Protein AF-A0A966PVB6-F1 (afdb_monomer)

Foldseek 3Di:
DVVVVVVVVVVVVVVVVVVVVLPQPAAEAADLVVVLVCLVPDPDPDNASRYFYDHPRCVVCVVVVQKDFCDVVSPDDPPGKMFGADPRRGTHDIDDRD

Solvent-accessible surface area (backbone atoms only — not comparable to full-atom values): 5470 Å² total; per-residue (Å²): 137,62,68,66,58,54,51,52,55,53,48,53,60,46,50,51,52,49,50,58,66,6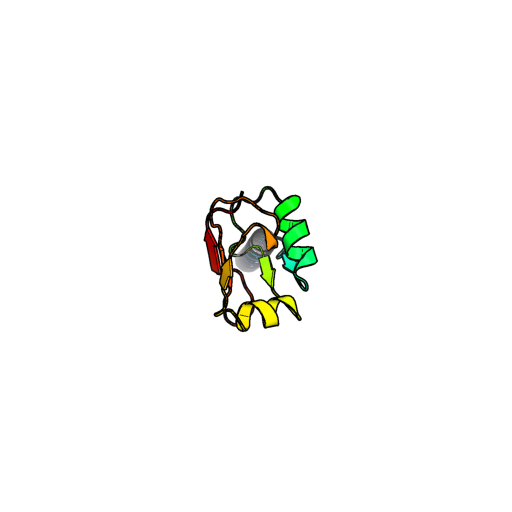5,55,55,79,64,43,75,31,47,39,67,67,52,50,38,52,44,55,74,72,47,85,54,81,63,49,52,84,34,33,31,37,33,67,66,31,32,53,57,29,52,77,46,80,30,40,44,73,34,33,75,94,54,72,44,63,93,76,70,15,35,40,30,39,47,99,85,21,40,28,72,44,68,41,78,58,102

Mean predicted aligned error: 10.37 Å

Radius of gyration: 18.44 Å; Cα contacts (8 Å, |Δi|>4): 131; chains: 1; bounding box: 44×54×26 Å

Structure (mmCIF, N/CA/C/O backbone):
data_AF-A0A966PVB6-F1
#
_entry.id   AF-A0A966PVB6-F1
#
loop_
_atom_site.group_PDB
_atom_site.id
_atom_site.type_symbol
_atom_site.label_atom_id
_atom_site.label_alt_id
_atom_site.label_comp_id
_atom_site.label_asym_id
_atom_site.label_entity_id
_atom_site.label_seq_id
_atom_site.pdbx_PDB_ins_code
_atom_site.Cartn_x
_atom_site.Cartn_y
_atom_site.Cartn_z
_atom_site.occupancy
_atom_site.B_iso_or_equiv
_atom_site.auth_seq_id
_atom_site.auth_comp_id
_atom_site.auth_asym_id
_atom_site.auth_atom_id
_atom_site.pdbx_PDB_model_num
ATOM 1 N N . MET A 1 1 ? 30.515 -38.883 3.498 1.00 60.22 1 MET A N 1
ATOM 2 C CA . MET A 1 1 ? 29.454 -38.230 4.306 1.00 60.22 1 MET A CA 1
ATOM 3 C C . MET A 1 1 ? 29.521 -36.691 4.272 1.00 60.22 1 MET A C 1
ATOM 5 O O . MET A 1 1 ? 28.907 -36.061 5.118 1.00 60.22 1 MET A O 1
ATOM 9 N N . ALA A 1 2 ? 30.203 -36.062 3.300 1.00 59.00 2 ALA A N 1
ATOM 10 C CA . ALA A 1 2 ? 30.282 -34.594 3.191 1.00 59.00 2 ALA A CA 1
ATOM 11 C C . ALA A 1 2 ? 29.290 -33.994 2.167 1.00 59.00 2 ALA A C 1
ATOM 13 O O . ALA A 1 2 ? 28.887 -32.843 2.308 1.00 59.00 2 ALA A O 1
ATOM 14 N N . ASP A 1 3 ? 28.843 -34.779 1.179 1.00 64.56 3 ASP A N 1
ATOM 15 C CA . ASP A 1 3 ? 28.061 -34.259 0.046 1.00 64.56 3 ASP A CA 1
ATOM 16 C C . ASP A 1 3 ? 26.666 -33.760 0.435 1.00 64.56 3 ASP A C 1
ATOM 18 O O . ASP A 1 3 ? 26.236 -32.703 -0.019 1.00 64.56 3 ASP A O 1
ATOM 22 N N . ILE A 1 4 ? 25.975 -34.464 1.338 1.00 73.56 4 ILE A N 1
ATOM 23 C CA . ILE A 1 4 ? 24.620 -34.080 1.767 1.00 73.56 4 ILE A CA 1
ATOM 24 C C . ILE A 1 4 ? 24.651 -32.770 2.567 1.00 73.56 4 ILE A C 1
ATOM 26 O O . ILE A 1 4 ? 23.810 -31.900 2.355 1.00 73.56 4 ILE A O 1
ATOM 30 N N . TYR A 1 5 ? 25.657 -32.582 3.428 1.00 76.06 5 TYR A N 1
ATOM 31 C CA . TYR A 1 5 ? 25.790 -31.367 4.235 1.00 76.06 5 TYR A CA 1
ATOM 32 C C . TYR A 1 5 ? 26.027 -30.120 3.367 1.00 76.06 5 TYR A C 1
ATOM 34 O O . TYR A 1 5 ? 25.389 -29.084 3.571 1.00 76.06 5 TYR A O 1
ATOM 42 N N . CYS A 1 6 ? 26.882 -30.229 2.345 1.00 72.44 6 CYS A N 1
ATOM 43 C CA . CYS A 1 6 ? 27.109 -29.149 1.383 1.00 72.44 6 CYS A CA 1
ATOM 44 C C . CYS A 1 6 ? 25.847 -28.811 0.573 1.00 72.44 6 CYS A C 1
ATOM 46 O O . CYS A 1 6 ? 25.573 -27.632 0.342 1.00 72.44 6 CYS A O 1
ATOM 48 N N . ILE A 1 7 ? 25.056 -29.816 0.177 1.00 79.00 7 ILE A N 1
ATOM 49 C CA . ILE A 1 7 ? 23.790 -29.609 -0.544 1.00 79.00 7 ILE A CA 1
ATOM 50 C C . ILE A 1 7 ? 22.774 -28.876 0.342 1.00 79.00 7 ILE A C 1
ATOM 52 O O . ILE A 1 7 ? 22.174 -27.901 -0.109 1.00 79.00 7 ILE A O 1
ATOM 56 N N . MET A 1 8 ? 22.633 -29.277 1.609 1.00 76.19 8 MET A N 1
ATOM 57 C CA . MET A 1 8 ? 21.722 -28.626 2.560 1.00 76.19 8 MET A CA 1
ATOM 58 C C . MET A 1 8 ? 22.088 -27.152 2.782 1.00 76.19 8 MET A C 1
ATOM 60 O O . MET A 1 8 ? 21.227 -26.279 2.680 1.00 76.19 8 MET A O 1
ATOM 64 N N . LYS A 1 9 ? 23.377 -26.845 2.983 1.00 78.94 9 LYS A N 1
ATOM 65 C CA . LYS A 1 9 ? 23.846 -25.457 3.146 1.00 78.94 9 LYS A CA 1
ATOM 66 C C . LYS A 1 9 ? 23.691 -24.617 1.877 1.00 78.94 9 LYS A C 1
ATOM 68 O O . LYS A 1 9 ? 23.427 -23.418 1.955 1.00 78.94 9 LYS A O 1
ATOM 73 N N . ALA A 1 10 ? 23.824 -25.225 0.700 1.00 77.44 10 ALA A N 1
ATOM 74 C CA . ALA A 1 10 ? 23.584 -24.540 -0.566 1.00 77.44 10 ALA A CA 1
ATOM 75 C C . ALA A 1 10 ? 22.096 -24.226 -0.796 1.00 77.44 10 ALA A C 1
ATOM 77 O O . ALA A 1 10 ? 21.795 -23.206 -1.417 1.00 77.44 10 ALA A O 1
ATOM 78 N N . GLN A 1 11 ? 21.178 -25.067 -0.305 1.00 73.31 11 GLN A N 1
ATOM 79 C CA . GLN A 1 11 ? 19.738 -24.800 -0.358 1.00 73.31 11 GLN A CA 1
ATOM 80 C C . GLN A 1 11 ? 19.328 -23.684 0.604 1.00 73.31 11 GLN A C 1
ATOM 82 O O . GLN A 1 11 ? 18.683 -22.738 0.164 1.00 73.31 11 GLN A O 1
ATOM 87 N N . GLU A 1 12 ? 19.799 -23.717 1.851 1.00 74.62 12 GLU A N 1
ATOM 88 C CA . GLU A 1 12 ? 19.556 -22.662 2.849 1.00 74.62 12 GLU A CA 1
ATOM 89 C C . GLU A 1 12 ? 20.004 -21.283 2.323 1.00 74.62 12 GLU A C 1
ATOM 91 O O . GLU A 1 12 ? 19.226 -20.334 2.290 1.00 74.62 12 GLU A O 1
ATOM 96 N N . LYS A 1 13 ? 21.206 -21.203 1.735 1.00 72.81 13 LYS A N 1
ATOM 97 C CA . LYS A 1 13 ? 21.752 -19.965 1.145 1.00 72.81 13 LYS A CA 1
ATOM 98 C C . LYS A 1 13 ? 21.069 -19.529 -0.162 1.00 72.81 13 LYS A C 1
ATOM 100 O O . LYS A 1 13 ? 21.308 -18.424 -0.659 1.00 72.81 13 LYS A O 1
ATOM 105 N N . ARG A 1 14 ? 20.299 -20.415 -0.802 1.00 70.12 14 ARG A N 1
ATOM 106 C CA . ARG A 1 14 ? 19.453 -20.084 -1.963 1.00 70.12 14 ARG A CA 1
ATOM 107 C C . ARG A 1 14 ? 18.089 -19.589 -1.507 1.00 70.12 14 ARG A C 1
ATOM 109 O O . ARG A 1 14 ? 17.584 -18.659 -2.124 1.00 70.12 14 ARG A O 1
ATOM 116 N N . GLU A 1 15 ? 17.531 -20.159 -0.444 1.00 67.25 15 GLU A N 1
ATOM 117 C CA . GLU A 1 15 ? 16.311 -19.648 0.179 1.00 67.25 15 GLU A CA 1
ATOM 118 C C . GLU A 1 15 ? 16.531 -18.288 0.835 1.00 67.25 15 GLU A C 1
ATOM 120 O O . GLU A 1 15 ? 15.718 -17.403 0.606 1.00 67.25 15 GLU A O 1
ATOM 125 N N . GLU A 1 16 ? 17.646 -18.063 1.539 1.00 66.31 16 GLU A N 1
ATOM 126 C CA . GLU A 1 16 ? 18.015 -16.730 2.048 1.00 66.31 16 GLU A CA 1
ATOM 127 C C . GLU A 1 16 ? 18.094 -15.710 0.918 1.00 66.31 16 GLU A C 1
ATOM 129 O O . GLU A 1 16 ? 17.443 -14.679 0.983 1.00 66.31 16 GLU A O 1
ATOM 134 N N . ARG A 1 17 ? 18.792 -16.029 -0.180 1.00 62.91 17 ARG A N 1
ATOM 135 C CA . ARG A 1 17 ? 18.867 -15.130 -1.342 1.00 62.91 17 ARG A CA 1
ATOM 136 C C . ARG A 1 17 ? 17.521 -14.915 -2.030 1.00 62.91 17 ARG A C 1
ATOM 138 O O . ARG A 1 17 ? 17.309 -13.873 -2.641 1.00 62.91 17 ARG A O 1
ATOM 145 N N . LYS A 1 18 ? 16.617 -15.895 -1.967 1.00 63.16 18 LYS A N 1
ATOM 146 C CA . LYS A 1 18 ? 15.254 -15.765 -2.490 1.00 63.16 18 LYS A CA 1
ATOM 147 C C . LYS A 1 18 ? 14.406 -14.869 -1.582 1.00 63.16 18 LYS A C 1
ATOM 149 O O . LYS A 1 18 ? 13.728 -13.994 -2.102 1.00 63.16 18 LYS A O 1
ATOM 154 N N . ARG A 1 19 ? 14.544 -15.005 -0.258 1.00 58.59 19 ARG A N 1
ATOM 155 C CA . ARG A 1 19 ? 13.921 -14.130 0.749 1.00 58.59 19 ARG A CA 1
ATOM 156 C C . ARG A 1 19 ? 14.480 -12.706 0.709 1.00 58.59 19 ARG A C 1
ATOM 158 O O . ARG A 1 19 ? 13.705 -11.768 0.787 1.00 58.59 19 ARG A O 1
ATOM 165 N N . GLU A 1 20 ? 15.783 -12.522 0.497 1.00 58.44 20 GLU A N 1
ATOM 166 C CA . GLU A 1 20 ? 16.399 -11.201 0.282 1.00 58.44 20 GLU A CA 1
ATOM 167 C C . GLU A 1 20 ? 15.893 -10.535 -1.003 1.00 58.44 20 GLU A C 1
ATOM 169 O O . GLU A 1 20 ? 15.721 -9.323 -1.044 1.00 58.44 20 GLU A O 1
ATOM 174 N N . ARG A 1 21 ? 15.617 -11.319 -2.053 1.00 53.88 21 ARG A N 1
ATOM 175 C CA . ARG A 1 21 ? 15.056 -10.810 -3.313 1.00 53.88 21 ARG A CA 1
ATOM 176 C C . ARG A 1 21 ? 13.547 -10.536 -3.232 1.00 53.88 21 ARG A C 1
ATOM 178 O O . ARG A 1 21 ? 13.042 -9.744 -4.025 1.00 53.88 21 ARG A O 1
ATOM 185 N N . GLU A 1 22 ? 12.842 -11.192 -2.310 1.00 55.09 22 GLU A N 1
ATOM 186 C CA . GLU A 1 22 ? 11.414 -10.986 -2.020 1.00 55.09 22 GLU A CA 1
ATOM 187 C C . GLU A 1 22 ? 11.162 -9.920 -0.941 1.00 55.09 22 GLU A C 1
ATOM 189 O O . GLU A 1 22 ? 10.087 -9.327 -0.941 1.00 55.09 22 GLU A O 1
ATOM 194 N N . MET A 1 23 ? 12.158 -9.565 -0.118 1.00 49.72 23 MET A N 1
ATOM 195 C CA . MET A 1 23 ? 12.190 -8.300 0.629 1.00 49.72 23 MET A CA 1
ATOM 196 C C . MET A 1 23 ? 12.446 -7.133 -0.333 1.00 49.72 23 MET A C 1
ATOM 198 O O . MET A 1 23 ? 13.450 -6.426 -0.256 1.00 49.72 23 MET A O 1
ATOM 202 N N . ARG A 1 24 ? 11.513 -6.898 -1.259 1.00 56.97 24 ARG A N 1
ATOM 203 C CA . ARG A 1 24 ? 11.325 -5.536 -1.759 1.00 56.97 24 ARG A CA 1
ATOM 204 C C . ARG A 1 24 ? 11.068 -4.684 -0.522 1.00 56.97 24 ARG A C 1
ATOM 206 O O . ARG A 1 24 ? 10.256 -5.084 0.308 1.00 56.97 24 ARG A O 1
ATOM 213 N N . ASN A 1 25 ? 11.808 -3.587 -0.364 1.00 63.91 25 ASN A N 1
ATOM 214 C CA . ASN A 1 25 ? 11.614 -2.654 0.742 1.00 63.91 25 ASN A CA 1
ATOM 215 C C . ASN A 1 25 ? 10.132 -2.296 0.813 1.00 63.91 25 ASN A C 1
ATOM 217 O O . ASN A 1 25 ? 9.634 -1.559 -0.032 1.00 63.91 25 ASN A O 1
ATOM 221 N N . MET A 1 26 ? 9.439 -2.876 1.786 1.00 74.56 26 MET A N 1
ATOM 222 C CA . MET A 1 26 ? 8.040 -2.599 2.017 1.00 74.56 26 MET A CA 1
ATOM 223 C C . MET A 1 26 ? 7.963 -1.206 2.623 1.00 74.56 26 MET A C 1
ATOM 225 O O . MET A 1 26 ? 8.490 -0.958 3.708 1.00 74.56 26 MET A O 1
ATOM 229 N N . ILE A 1 27 ? 7.371 -0.286 1.876 1.00 84.88 27 ILE A N 1
ATOM 230 C CA . ILE A 1 27 ? 7.245 1.110 2.258 1.00 84.88 27 ILE A CA 1
ATOM 231 C C . ILE A 1 27 ? 6.053 1.202 3.201 1.00 84.88 27 ILE A C 1
ATOM 233 O O . ILE A 1 27 ? 4.919 0.951 2.803 1.00 84.88 27 ILE A O 1
ATOM 237 N N . VAL A 1 28 ? 6.315 1.516 4.466 1.00 87.44 28 VAL A N 1
ATOM 238 C CA . VAL A 1 28 ? 5.263 1.697 5.467 1.00 87.44 28 VAL A CA 1
ATOM 239 C C . VAL A 1 28 ? 4.948 3.180 5.579 1.00 87.44 28 VAL A C 1
ATOM 241 O O . VAL A 1 28 ? 5.842 3.972 5.866 1.00 87.44 28 VAL A O 1
ATOM 244 N N . LEU A 1 29 ? 3.686 3.534 5.362 1.00 89.12 29 LEU A N 1
ATOM 245 C CA . LEU A 1 29 ? 3.182 4.901 5.419 1.00 89.12 29 LEU A CA 1
ATOM 246 C C . LEU A 1 29 ? 2.321 5.076 6.666 1.00 89.12 29 LEU A C 1
ATOM 248 O O . LEU A 1 29 ? 1.357 4.342 6.867 1.00 89.12 29 LEU A O 1
ATOM 252 N N . ASN A 1 30 ? 2.657 6.053 7.498 1.00 88.19 30 ASN A N 1
AT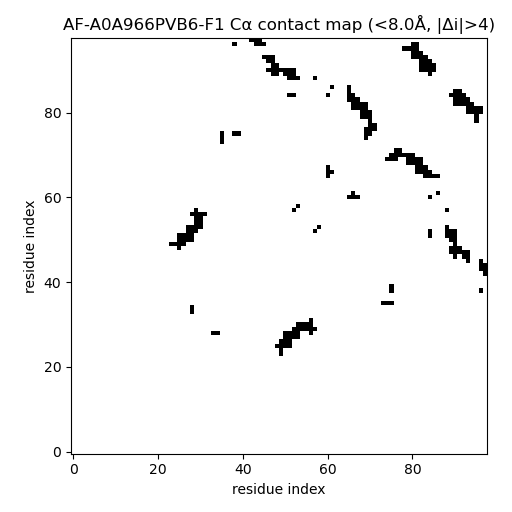OM 253 C CA . ASN A 1 30 ? 1.964 6.343 8.753 1.00 88.19 30 ASN A CA 1
ATOM 254 C C . ASN A 1 30 ? 0.935 7.463 8.609 1.00 88.19 30 ASN A C 1
ATOM 256 O O . ASN A 1 30 ? -0.007 7.537 9.394 1.00 88.19 30 ASN A O 1
ATOM 260 N N . THR A 1 31 ? 1.124 8.357 7.633 1.00 88.12 31 THR A N 1
ATOM 261 C CA . THR A 1 31 ? 0.286 9.550 7.463 1.00 88.12 31 THR A CA 1
ATOM 262 C C . THR A 1 31 ? -0.121 9.762 6.010 1.00 88.12 31 THR A C 1
ATOM 264 O O . THR A 1 31 ? 0.565 9.332 5.081 1.00 88.12 31 THR A O 1
ATOM 267 N N . LYS A 1 32 ? -1.216 10.507 5.802 1.00 85.81 32 LYS A N 1
ATOM 268 C CA . LYS A 1 32 ? -1.658 10.938 4.465 1.00 85.81 32 LYS A CA 1
ATOM 269 C C . LYS A 1 32 ? -0.561 11.711 3.721 1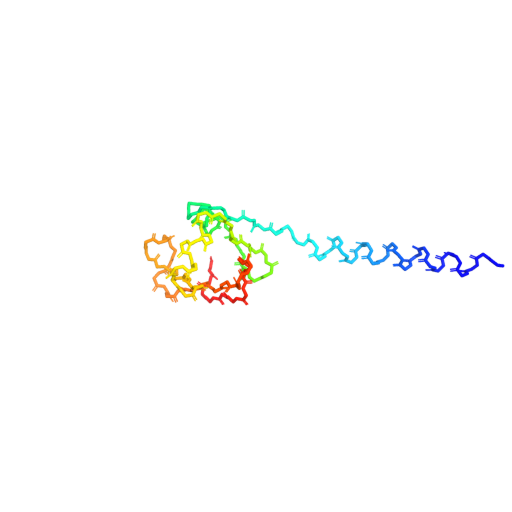.00 85.81 32 LYS A C 1
ATOM 271 O O . LYS A 1 32 ? -0.425 11.555 2.516 1.00 85.81 32 LYS A O 1
ATOM 276 N N . ALA A 1 33 ? 0.241 12.509 4.427 1.00 85.19 33 ALA A N 1
ATOM 277 C CA . ALA A 1 33 ? 1.320 13.281 3.814 1.00 85.19 33 ALA A CA 1
ATOM 278 C C . ALA A 1 33 ? 2.403 12.380 3.198 1.00 85.19 33 ALA A C 1
ATOM 280 O O . ALA A 1 33 ? 2.862 12.662 2.097 1.00 85.19 33 ALA A O 1
ATOM 281 N N . GLU A 1 34 ? 2.763 11.279 3.866 1.00 85.94 34 GLU A N 1
ATOM 282 C CA . GLU A 1 34 ? 3.725 10.306 3.330 1.00 85.94 34 GLU A CA 1
ATOM 283 C C . GLU A 1 34 ? 3.166 9.570 2.106 1.00 85.94 34 GLU A C 1
ATOM 285 O O . GLU A 1 34 ? 3.912 9.298 1.172 1.00 85.94 34 GLU A O 1
ATOM 290 N N . LEU A 1 35 ? 1.858 9.282 2.075 1.00 84.50 35 LEU A N 1
ATOM 291 C CA . LEU A 1 35 ? 1.206 8.719 0.888 1.00 84.50 35 LEU A CA 1
ATOM 292 C C . LEU A 1 35 ? 1.277 9.681 -0.300 1.00 84.50 35 LEU A C 1
ATOM 294 O O . LEU A 1 35 ? 1.640 9.263 -1.394 1.00 84.50 35 LEU A O 1
ATOM 298 N N . ILE A 1 36 ? 0.978 10.961 -0.079 1.00 84.12 36 ILE A N 1
ATOM 299 C CA . ILE A 1 36 ? 1.064 11.994 -1.119 1.00 84.12 36 ILE A CA 1
ATOM 300 C C . ILE A 1 36 ? 2.509 12.139 -1.611 1.00 84.12 36 ILE A C 1
ATOM 302 O O . ILE A 1 36 ? 2.748 12.193 -2.813 1.00 84.12 36 ILE A O 1
ATOM 306 N N . ASP A 1 37 ? 3.481 12.184 -0.700 1.00 85.88 37 ASP A N 1
ATOM 307 C CA . ASP A 1 37 ? 4.897 12.302 -1.054 1.00 85.88 37 ASP A CA 1
ATOM 308 C C . ASP A 1 37 ? 5.401 11.067 -1.812 1.00 85.88 37 ASP A C 1
ATOM 310 O O . ASP A 1 37 ? 6.141 11.200 -2.788 1.00 85.88 37 ASP A O 1
ATOM 314 N N . LEU A 1 38 ? 4.947 9.868 -1.425 1.00 84.25 38 LEU A N 1
ATOM 315 C CA . LEU A 1 38 ? 5.244 8.640 -2.151 1.00 84.25 38 LEU A CA 1
ATOM 316 C C . LEU A 1 38 ? 4.655 8.691 -3.558 1.00 84.25 38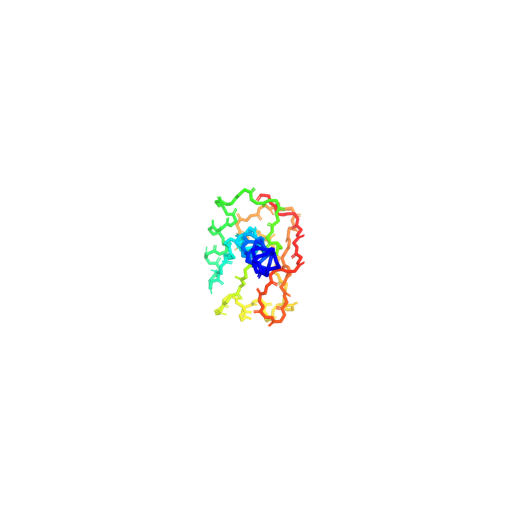 LEU A C 1
ATOM 318 O O . LEU A 1 38 ? 5.391 8.452 -4.504 1.00 84.25 38 LEU A O 1
ATOM 322 N N . LEU A 1 39 ? 3.372 9.018 -3.709 1.00 79.75 39 LEU A N 1
ATOM 323 C CA . LEU A 1 39 ? 2.727 9.107 -5.022 1.00 79.75 39 LEU A CA 1
ATOM 324 C C . LEU A 1 39 ? 3.415 10.154 -5.914 1.00 79.75 39 LEU A C 1
ATOM 326 O O . LEU A 1 39 ? 3.694 9.878 -7.072 1.00 79.75 39 LEU A O 1
ATOM 330 N N . ASN A 1 40 ? 3.801 11.307 -5.364 1.00 78.00 40 ASN A N 1
ATOM 331 C CA . ASN A 1 40 ? 4.462 12.374 -6.123 1.00 78.00 40 ASN A CA 1
ATOM 332 C C . ASN A 1 40 ? 5.904 12.066 -6.550 1.00 78.00 40 ASN A C 1
ATOM 334 O O . ASN A 1 40 ? 6.388 12.655 -7.517 1.00 78.00 40 ASN A O 1
ATOM 338 N N . ASN A 1 41 ? 6.616 11.204 -5.821 1.00 78.81 41 ASN A N 1
ATOM 339 C CA . ASN A 1 41 ? 8.030 10.912 -6.084 1.00 78.81 41 ASN A CA 1
ATOM 340 C C . ASN A 1 41 ? 8.284 9.477 -6.557 1.00 78.81 41 ASN A C 1
ATOM 342 O O . ASN A 1 41 ? 9.425 9.125 -6.877 1.00 78.81 41 ASN A O 1
ATOM 346 N N . THR A 1 42 ? 7.258 8.631 -6.577 1.00 75.38 42 THR A N 1
ATOM 347 C CA . THR A 1 42 ? 7.378 7.261 -7.057 1.00 75.38 42 THR A CA 1
ATOM 348 C C . THR A 1 42 ? 7.209 7.202 -8.570 1.00 75.38 42 THR A C 1
ATOM 350 O O . THR A 1 42 ? 6.611 8.059 -9.201 1.00 75.38 42 THR A O 1
ATOM 353 N N . SER A 1 43 ? 7.790 6.166 -9.159 1.00 72.19 43 SER A N 1
ATOM 354 C CA . SER A 1 43 ? 7.572 5.764 -10.557 1.00 72.19 43 SER A CA 1
ATOM 355 C C . SER A 1 43 ? 7.116 4.305 -10.603 1.00 72.19 43 SER A C 1
ATOM 357 O O . SER A 1 43 ? 7.434 3.555 -11.524 1.00 72.19 43 SER A O 1
ATOM 359 N N . MET A 1 44 ? 6.465 3.861 -9.524 1.00 72.56 44 MET A N 1
ATOM 360 C CA . MET A 1 44 ? 5.987 2.496 -9.371 1.00 72.56 44 MET A CA 1
ATOM 361 C C . MET A 1 44 ? 4.678 2.315 -10.128 1.00 72.56 44 MET A C 1
ATOM 363 O O . MET A 1 44 ? 3.690 2.958 -9.804 1.00 72.56 44 MET A O 1
ATOM 367 N N . ASP A 1 45 ? 4.656 1.346 -11.042 1.00 75.81 45 ASP A N 1
ATOM 368 C CA . ASP A 1 45 ? 3.439 0.954 -11.765 1.00 75.81 45 ASP A CA 1
ATOM 369 C C . ASP A 1 45 ? 2.370 0.310 -10.853 1.00 75.81 45 ASP A C 1
ATOM 371 O O . ASP A 1 45 ? 1.234 0.111 -11.271 1.00 75.81 45 ASP A O 1
ATOM 375 N N . THR A 1 46 ? 2.744 -0.113 -9.638 1.00 81.50 46 THR A N 1
ATOM 376 C CA . THR A 1 46 ? 1.844 -0.738 -8.658 1.00 81.50 46 THR A CA 1
ATOM 377 C C . THR A 1 46 ? 2.394 -0.601 -7.241 1.00 81.50 46 THR A C 1
ATOM 379 O O . THR A 1 46 ? 3.607 -0.693 -7.013 1.00 81.50 46 THR A O 1
ATOM 382 N N . LEU A 1 47 ? 1.495 -0.427 -6.274 1.00 84.00 47 LEU A N 1
ATOM 383 C CA . LEU A 1 47 ? 1.815 -0.394 -4.845 1.00 84.00 47 LEU A CA 1
ATOM 384 C C . LEU A 1 47 ? 1.535 -1.741 -4.159 1.00 84.00 47 LEU A C 1
ATOM 386 O O . LEU A 1 47 ? 1.982 -1.957 -3.026 1.00 84.00 47 LEU A O 1
ATOM 390 N N . VAL A 1 48 ? 0.864 -2.677 -4.846 1.00 85.62 48 VAL A N 1
ATOM 391 C CA . VAL A 1 48 ? 0.598 -4.034 -4.346 1.00 85.62 48 VAL A CA 1
ATOM 392 C C . VAL A 1 48 ? 1.895 -4.727 -3.912 1.00 85.62 48 VAL A C 1
ATOM 394 O O . VAL A 1 48 ? 2.902 -4.741 -4.628 1.00 85.62 48 VAL A O 1
ATOM 397 N N . ASN A 1 49 ? 1.870 -5.333 -2.718 1.00 81.44 49 ASN A N 1
ATOM 398 C CA . ASN A 1 49 ? 3.016 -5.998 -2.070 1.00 81.44 49 ASN A CA 1
ATOM 399 C C . ASN A 1 49 ? 4.263 -5.112 -1.871 1.00 81.44 49 ASN A C 1
ATOM 401 O O . ASN A 1 49 ? 5.337 -5.630 -1.560 1.00 81.44 49 ASN A O 1
ATOM 405 N N . SER A 1 50 ? 4.141 -3.800 -2.072 1.00 83.31 50 SER A N 1
ATOM 406 C CA . SER A 1 50 ? 5.256 -2.851 -1.984 1.00 83.31 50 SER A CA 1
ATOM 407 C C . SER A 1 50 ? 5.000 -1.772 -0.938 1.00 83.31 50 SER A C 1
ATOM 409 O O . SER A 1 50 ? 5.955 -1.266 -0.356 1.00 83.31 50 SER A O 1
ATOM 411 N N . VAL A 1 51 ? 3.731 -1.462 -0.659 1.00 87.12 51 VAL A N 1
ATOM 412 C CA . VAL A 1 51 ? 3.318 -0.450 0.317 1.00 87.12 51 VAL A CA 1
ATOM 413 C C . VAL A 1 51 ? 2.382 -1.045 1.368 1.00 87.12 51 VAL A C 1
ATOM 415 O O . VAL A 1 51 ? 1.541 -1.896 1.068 1.00 87.12 51 VAL A O 1
ATOM 418 N N . ALA A 1 52 ? 2.524 -0.580 2.605 1.00 89.69 52 ALA A N 1
ATOM 419 C CA . ALA A 1 52 ? 1.622 -0.864 3.712 1.00 89.69 52 ALA A CA 1
ATOM 420 C C . ALA A 1 52 ? 1.248 0.436 4.430 1.00 89.69 52 ALA A C 1
ATOM 422 O O . ALA A 1 52 ? 2.084 1.322 4.602 1.00 89.69 52 ALA A O 1
ATOM 423 N N . PHE A 1 53 ? 0.002 0.553 4.862 1.00 90.25 53 PHE A N 1
ATOM 424 C CA . PHE A 1 53 ? -0.491 1.669 5.656 1.00 90.25 53 PHE A CA 1
ATOM 425 C C . PHE A 1 53 ? -0.482 1.284 7.134 1.00 90.25 53 PHE A C 1
ATOM 427 O O . PHE A 1 53 ? -0.836 0.166 7.508 1.00 90.25 53 PHE A O 1
ATOM 434 N N . ALA A 1 54 ? -0.075 2.220 7.979 1.00 88.81 54 ALA A N 1
ATOM 435 C CA . ALA A 1 54 ? 0.031 2.059 9.419 1.00 88.81 54 ALA A CA 1
ATOM 436 C C . ALA A 1 54 ? -0.523 3.294 10.142 1.00 88.81 54 ALA A C 1
ATOM 438 O O . ALA A 1 54 ? -0.753 4.336 9.529 1.00 88.81 54 ALA A O 1
ATOM 439 N N . SER A 1 55 ? -0.699 3.170 11.460 1.00 89.38 55 SER A N 1
ATOM 440 C CA . SER A 1 55 ? -1.046 4.280 12.359 1.00 89.38 55 SER A CA 1
ATOM 441 C C . SER A 1 55 ? -2.294 5.054 11.890 1.00 89.38 55 SER A C 1
ATOM 443 O O . SER A 1 55 ? -3.277 4.439 11.476 1.00 89.38 55 SER A O 1
ATOM 445 N N . ASP A 1 56 ? -2.250 6.385 11.935 1.00 87.12 56 ASP A N 1
ATOM 446 C CA . ASP A 1 56 ? -3.359 7.280 11.595 1.00 87.12 56 ASP A CA 1
ATOM 447 C C . ASP A 1 56 ? -3.864 7.085 10.158 1.00 87.12 56 ASP A C 1
ATOM 449 O O . ASP A 1 56 ? -5.064 7.175 9.896 1.00 87.12 56 ASP A O 1
ATOM 453 N N . LEU A 1 57 ? -2.964 6.785 9.212 1.00 86.56 57 LEU A N 1
ATOM 454 C CA . LEU A 1 57 ? -3.361 6.495 7.836 1.00 86.56 57 LEU A CA 1
ATOM 455 C C . LEU A 1 57 ? -4.222 5.232 7.783 1.00 86.56 57 LEU A C 1
ATOM 457 O O . LEU A 1 57 ? -5.284 5.244 7.172 1.00 86.56 57 LEU A O 1
ATOM 461 N N . LEU A 1 58 ? -3.798 4.158 8.449 1.00 88.88 58 LEU A N 1
ATOM 462 C CA . LEU A 1 58 ? -4.552 2.907 8.481 1.00 88.88 58 LEU A CA 1
ATOM 463 C C . LEU A 1 58 ? -5.941 3.089 9.102 1.00 88.88 58 LEU A C 1
ATOM 465 O O . LEU A 1 58 ? -6.910 2.536 8.585 1.00 88.88 58 LEU A O 1
ATOM 469 N N . GLU A 1 59 ? -6.048 3.858 10.186 1.00 88.38 59 GLU A N 1
ATOM 470 C CA . GLU A 1 59 ? -7.339 4.171 10.809 1.00 88.38 59 GLU A CA 1
ATOM 471 C C . GLU A 1 59 ? -8.260 4.916 9.835 1.00 88.38 59 GLU A C 1
ATOM 473 O O . GLU A 1 59 ? -9.383 4.473 9.604 1.00 88.38 59 GLU A O 1
ATOM 478 N N . MET A 1 60 ? -7.754 5.952 9.161 1.00 86.94 60 MET A N 1
ATOM 479 C CA . MET A 1 60 ? -8.513 6.718 8.167 1.00 86.94 60 MET A CA 1
ATOM 480 C C . MET A 1 60 ? -9.002 5.849 6.997 1.00 86.94 60 MET A C 1
ATOM 482 O O . MET A 1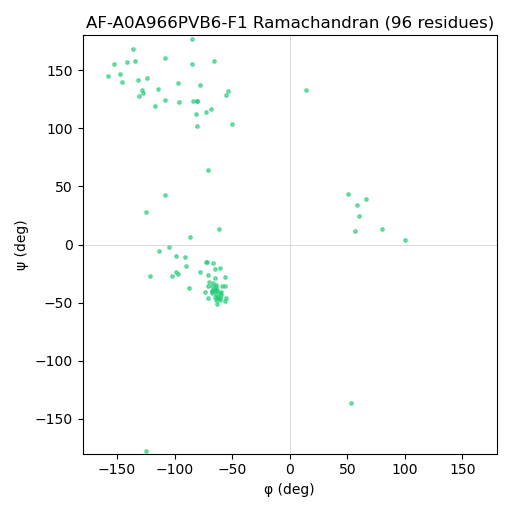 60 ? -10.140 5.986 6.548 1.00 86.94 60 MET A O 1
ATOM 486 N N . VAL A 1 61 ? -8.158 4.956 6.474 1.00 87.88 61 VAL A N 1
ATOM 487 C CA . VAL A 1 61 ? -8.543 4.090 5.348 1.00 87.88 61 VAL A CA 1
ATOM 488 C C . VAL A 1 61 ? -9.547 3.022 5.783 1.00 87.88 61 VAL A C 1
ATOM 490 O O . VAL A 1 61 ? -10.475 2.708 5.040 1.00 87.88 61 VAL A O 1
ATOM 493 N N . ARG A 1 62 ? -9.420 2.499 7.007 1.00 88.12 62 ARG A N 1
ATOM 494 C CA . ARG A 1 62 ? -10.390 1.555 7.582 1.00 88.12 62 ARG A CA 1
ATOM 495 C C . ARG A 1 62 ? -11.768 2.174 7.780 1.00 88.12 62 ARG A C 1
ATOM 497 O O . ARG A 1 62 ? -12.763 1.488 7.570 1.00 88.12 62 ARG A O 1
ATOM 504 N N . GLU A 1 63 ? -11.835 3.450 8.150 1.00 88.31 63 GLU A N 1
ATOM 505 C CA . GLU A 1 63 ? -13.102 4.189 8.250 1.00 88.31 63 GLU A CA 1
ATOM 506 C C . GLU A 1 63 ? -13.800 4.368 6.891 1.00 88.31 63 GLU A C 1
ATOM 508 O O . GLU A 1 63 ? -15.013 4.558 6.852 1.00 88.31 63 GLU A O 1
ATOM 513 N N . ASN A 1 64 ? -13.057 4.250 5.787 1.00 84.50 64 ASN A N 1
ATOM 514 C CA . ASN A 1 64 ? -13.544 4.359 4.410 1.00 84.50 64 ASN A CA 1
ATOM 515 C C . ASN A 1 64 ? -13.560 2.994 3.690 1.00 84.50 64 ASN A C 1
ATOM 517 O O . ASN A 1 64 ? -13.145 2.877 2.540 1.00 84.50 64 ASN A O 1
ATOM 521 N N . ASP A 1 65 ? -14.002 1.935 4.376 1.00 87.00 65 ASP A N 1
ATOM 522 C CA . ASP A 1 65 ? -14.145 0.575 3.819 1.00 87.00 65 ASP A CA 1
ATOM 523 C C . ASP A 1 65 ? -12.843 -0.031 3.253 1.00 87.00 65 ASP A C 1
ATOM 525 O O . ASP A 1 65 ? -12.851 -0.821 2.303 1.00 87.00 65 ASP A O 1
ATOM 529 N N . ASN A 1 66 ? -11.703 0.301 3.868 1.00 88.38 66 ASN A N 1
ATOM 530 C CA . ASN A 1 66 ? -10.369 -0.126 3.435 1.00 88.38 66 ASN A CA 1
ATOM 531 C C . ASN A 1 66 ? -10.004 0.335 2.012 1.00 88.38 66 ASN A C 1
ATOM 533 O O . ASN A 1 66 ? -9.179 -0.298 1.343 1.00 88.38 66 ASN A O 1
ATOM 537 N N . LEU A 1 67 ? -10.620 1.419 1.541 1.00 87.31 67 LEU A N 1
ATOM 538 C CA . LEU A 1 67 ? -10.442 1.947 0.198 1.00 87.31 67 LEU A CA 1
ATOM 539 C C . LEU A 1 67 ? -10.097 3.439 0.255 1.00 87.31 67 LEU A C 1
ATOM 541 O O . LEU A 1 67 ? -10.716 4.222 0.969 1.00 87.31 67 LEU A O 1
ATOM 545 N N . VAL A 1 68 ? -9.077 3.829 -0.503 1.00 86.50 68 VAL A N 1
ATOM 546 C CA . VAL A 1 68 ? -8.673 5.222 -0.700 1.00 86.50 68 VAL A CA 1
ATOM 547 C C . VAL A 1 68 ? -8.848 5.563 -2.159 1.00 86.50 68 VAL A C 1
ATOM 549 O O . VAL A 1 68 ? -8.196 4.970 -3.014 1.00 86.50 68 VAL A O 1
ATOM 552 N N . GLU A 1 69 ? -9.694 6.541 -2.441 1.00 85.25 69 GLU A N 1
ATOM 553 C CA . GLU A 1 69 ? -9.794 7.128 -3.771 1.00 85.25 69 GLU A CA 1
ATOM 554 C C . GLU A 1 69 ? -8.670 8.146 -3.946 1.00 85.25 69 GLU A C 1
ATOM 556 O O . GLU A 1 69 ? -8.526 9.067 -3.145 1.00 85.25 69 GLU A O 1
ATOM 561 N N . ILE A 1 70 ? -7.853 7.971 -4.977 1.00 77.75 70 ILE A N 1
ATOM 562 C CA . ILE A 1 70 ? -6.857 8.949 -5.393 1.00 77.75 70 ILE A CA 1
ATOM 563 C C . ILE A 1 70 ? -7.603 10.005 -6.217 1.00 77.75 70 ILE A C 1
ATOM 565 O O . ILE A 1 70 ? -7.971 9.772 -7.366 1.00 77.75 70 ILE A O 1
ATOM 569 N N . ASN A 1 71 ? -7.877 11.142 -5.585 1.00 71.38 71 ASN A N 1
ATOM 570 C CA . ASN A 1 71 ? -8.574 12.283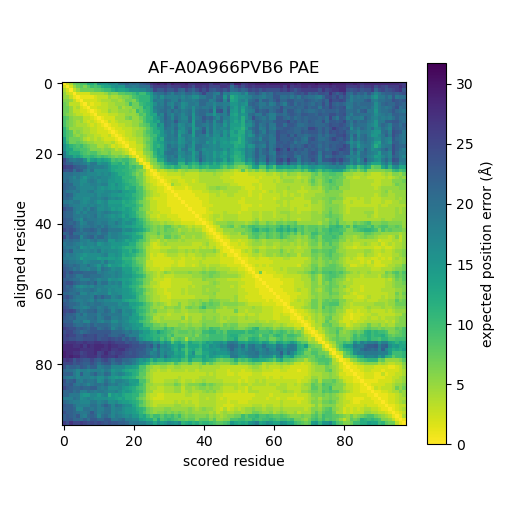 -6.171 1.00 71.38 71 ASN A CA 1
ATOM 571 C C . ASN A 1 71 ? -7.733 13.568 -6.033 1.00 71.38 71 ASN A C 1
ATOM 573 O O . ASN A 1 71 ? -6.630 13.551 -5.477 1.00 71.38 71 ASN A O 1
ATOM 577 N N . GLU A 1 72 ? -8.264 14.707 -6.491 1.00 65.19 72 GLU A N 1
ATOM 578 C CA . GLU A 1 72 ? -7.584 16.008 -6.376 1.00 65.19 72 GLU A CA 1
ATOM 579 C C . GLU A 1 72 ? -7.206 16.373 -4.922 1.00 65.19 72 GLU A C 1
ATOM 581 O O . GLU A 1 72 ? -6.182 17.022 -4.705 1.00 65.19 72 GLU A O 1
ATOM 586 N N . ASP A 1 73 ? -7.944 15.888 -3.911 1.00 64.62 73 ASP A N 1
ATOM 587 C CA . ASP A 1 73 ? -7.633 16.100 -2.483 1.00 64.62 73 ASP A CA 1
ATOM 588 C C . ASP A 1 73 ? -6.426 15.282 -1.980 1.00 64.62 73 ASP A C 1
ATOM 590 O O . ASP A 1 73 ? -5.913 15.513 -0.873 1.00 64.62 73 ASP A O 1
ATOM 594 N N . LEU A 1 74 ? -5.994 14.283 -2.748 1.00 64.31 74 LEU A N 1
ATOM 595 C CA . LEU A 1 74 ? -4.771 13.499 -2.550 1.00 64.31 74 LEU A CA 1
ATOM 596 C C . LEU A 1 74 ? -3.663 13.895 -3.537 1.00 64.31 74 LEU A C 1
ATOM 598 O O . LEU A 1 74 ? -2.537 13.424 -3.406 1.00 64.31 74 LEU A O 1
ATOM 602 N N . GLY A 1 75 ? -3.939 14.832 -4.447 1.00 54.84 75 GLY A N 1
ATOM 603 C CA . GLY A 1 75 ? -2.931 15.510 -5.258 1.00 54.84 75 GLY A CA 1
ATOM 604 C C . GLY A 1 75 ? -2.424 14.729 -6.468 1.00 54.84 75 GLY A C 1
ATOM 605 O O . GLY A 1 75 ? -1.422 15.139 -7.049 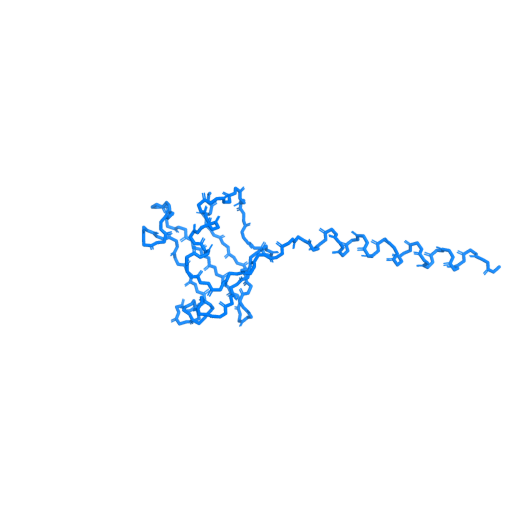1.00 54.84 75 GLY A O 1
ATOM 606 N N . PHE A 1 76 ? -3.094 13.646 -6.867 1.00 58.25 76 PHE A N 1
ATOM 607 C CA . PHE A 1 76 ? -2.663 12.817 -7.989 1.00 58.25 76 PHE A CA 1
ATOM 608 C C . PHE A 1 76 ? -3.832 12.552 -8.946 1.00 58.25 76 PHE A C 1
ATOM 610 O O . PHE A 1 76 ? -4.901 12.176 -8.489 1.00 58.25 76 PHE A O 1
ATOM 617 N N . CYS A 1 77 ? -3.597 12.839 -10.232 1.00 52.78 77 CYS A N 1
ATOM 618 C CA . CYS A 1 77 ? -4.456 12.745 -11.425 1.00 52.78 77 CYS A CA 1
ATOM 619 C C . CYS A 1 77 ? -5.981 12.547 -11.262 1.00 52.78 77 CYS A C 1
ATOM 621 O O . CYS A 1 77 ? -6.461 11.599 -10.653 1.00 52.78 77 CYS A O 1
ATOM 623 N N . ASP A 1 78 ? -6.734 13.360 -12.012 1.00 53.59 78 ASP A N 1
ATOM 624 C CA . ASP A 1 78 ? -8.197 13.340 -12.225 1.00 53.59 78 ASP A CA 1
ATOM 625 C C . ASP A 1 78 ? -8.731 12.038 -12.893 1.00 53.59 78 ASP A C 1
ATOM 627 O O . ASP A 1 78 ? -9.863 11.969 -13.366 1.00 53.59 78 ASP A O 1
ATOM 631 N N . ASP A 1 79 ? -7.912 10.982 -12.952 1.00 57.78 79 ASP A N 1
ATOM 632 C CA . ASP A 1 79 ? -8.184 9.714 -13.640 1.00 57.78 79 ASP A CA 1
ATOM 633 C C . ASP A 1 79 ? -8.944 8.694 -12.765 1.00 57.78 79 ASP A C 1
ATOM 635 O O . ASP A 1 79 ? -9.164 7.552 -13.177 1.00 57.78 79 ASP A O 1
ATOM 639 N N . GLY A 1 80 ? -9.381 9.092 -11.563 1.00 66.38 80 GLY A N 1
ATOM 640 C CA . GLY A 1 80 ? -10.215 8.258 -10.690 1.00 66.38 80 GLY A CA 1
ATOM 641 C C . GLY A 1 80 ? -9.492 7.014 -10.166 1.00 66.38 80 GLY A C 1
ATOM 642 O O . GLY A 1 80 ? -10.075 5.925 -10.109 1.00 66.38 80 GLY A O 1
ATOM 643 N N . GLY A 1 81 ? -8.209 7.161 -9.826 1.00 77.94 81 GLY A N 1
ATOM 644 C CA . GLY A 1 81 ? -7.410 6.088 -9.242 1.00 77.94 81 GLY A CA 1
ATOM 645 C C . GLY A 1 81 ? -7.904 5.688 -7.854 1.00 77.94 81 GLY A C 1
ATOM 646 O O . GLY A 1 81 ? -8.582 6.448 -7.166 1.00 77.94 81 GLY A O 1
ATOM 647 N N . TRP A 1 82 ? -7.574 4.475 -7.419 1.00 86.38 82 TRP A N 1
ATOM 648 C CA . TRP A 1 82 ? -7.909 4.014 -6.070 1.00 86.38 82 TRP A CA 1
ATOM 649 C C . TRP A 1 82 ? -6.929 2.960 -5.561 1.00 86.38 82 TRP A C 1
ATOM 651 O O . TRP A 1 82 ? -6.287 2.245 -6.333 1.00 86.38 82 TRP A O 1
ATOM 661 N N . ILE A 1 83 ? -6.832 2.857 -4.236 1.00 88.19 83 ILE A N 1
ATOM 662 C CA . ILE A 1 83 ? -5.992 1.908 -3.505 1.00 88.19 83 ILE A CA 1
ATOM 663 C C . ILE A 1 83 ? -6.870 1.169 -2.504 1.00 88.19 83 ILE A C 1
ATOM 665 O O . ILE A 1 83 ? -7.590 1.790 -1.727 1.00 88.19 83 ILE A O 1
ATOM 669 N N . GLN A 1 84 ? -6.788 -0.157 -2.488 1.00 90.56 84 GLN A N 1
ATOM 670 C CA . GLN A 1 84 ? -7.453 -0.996 -1.499 1.00 90.56 84 GLN A CA 1
ATOM 671 C C . GLN A 1 84 ? -6.423 -1.711 -0.632 1.00 90.56 84 GLN A C 1
ATOM 673 O O . GLN A 1 84 ? -5.471 -2.315 -1.143 1.00 90.56 84 GLN A O 1
ATOM 678 N N . ILE A 1 85 ? -6.660 -1.689 0.676 1.00 91.12 85 ILE A N 1
ATOM 679 C CA . ILE A 1 85 ? -5.840 -2.378 1.671 1.00 91.12 85 ILE A CA 1
ATOM 680 C C . ILE A 1 85 ? -6.558 -3.594 2.263 1.00 91.12 85 ILE A C 1
ATOM 682 O O . ILE A 1 85 ? -7.781 -3.720 2.178 1.00 91.12 85 ILE A O 1
ATOM 686 N N . ASP A 1 86 ? -5.794 -4.507 2.855 1.00 87.88 86 ASP A N 1
ATOM 687 C CA . ASP A 1 86 ? -6.331 -5.563 3.708 1.00 87.88 86 ASP A CA 1
ATOM 688 C C . ASP A 1 86 ? -6.535 -5.096 5.157 1.00 87.88 86 ASP A C 1
ATOM 690 O O . ASP A 1 86 ? -6.180 -3.985 5.555 1.00 87.88 86 ASP A O 1
ATOM 694 N N . GLU A 1 87 ? -7.088 -5.990 5.977 1.00 84.50 87 GLU A N 1
ATOM 695 C CA . GLU A 1 87 ? -7.306 -5.747 7.402 1.00 84.50 87 GLU A CA 1
ATOM 696 C C . GLU A 1 87 ? -6.012 -5.480 8.175 1.00 84.50 87 GLU A C 1
ATOM 698 O O . GLU A 1 87 ? -6.074 -4.908 9.258 1.00 84.50 87 GLU A O 1
ATOM 703 N N . MET A 1 88 ? -4.844 -5.871 7.668 1.00 84.69 88 MET A N 1
ATOM 704 C CA . MET A 1 88 ? -3.556 -5.606 8.310 1.00 84.69 88 MET A CA 1
ATOM 705 C C . MET A 1 88 ? -2.922 -4.287 7.848 1.00 84.69 88 MET A C 1
ATOM 707 O O . MET A 1 88 ? -1.981 -3.826 8.492 1.00 84.69 88 MET A O 1
ATOM 711 N N . GLY A 1 89 ? -3.457 -3.662 6.796 1.00 84.94 89 GLY A N 1
ATOM 712 C CA . GLY A 1 89 ? -2.955 -2.426 6.207 1.00 84.94 89 GLY A CA 1
ATOM 713 C C . GLY A 1 89 ? -2.115 -2.613 4.946 1.00 84.94 89 GLY A C 1
ATOM 714 O O . GLY A 1 89 ? -1.605 -1.632 4.414 1.00 84.94 89 GLY A O 1
ATOM 715 N N . TYR A 1 90 ? -1.956 -3.829 4.429 1.00 86.69 90 TYR A N 1
ATOM 716 C CA . TYR A 1 90 ? -1.199 -4.066 3.200 1.00 86.69 90 TYR A CA 1
ATOM 717 C C . TYR A 1 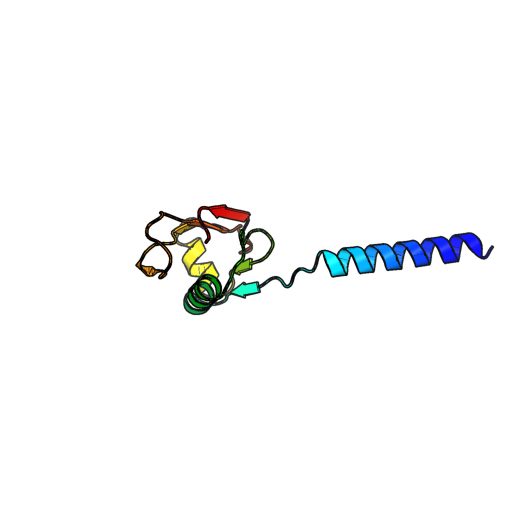90 ? -2.017 -3.709 1.967 1.00 86.69 90 TYR A C 1
ATOM 719 O O . TYR A 1 9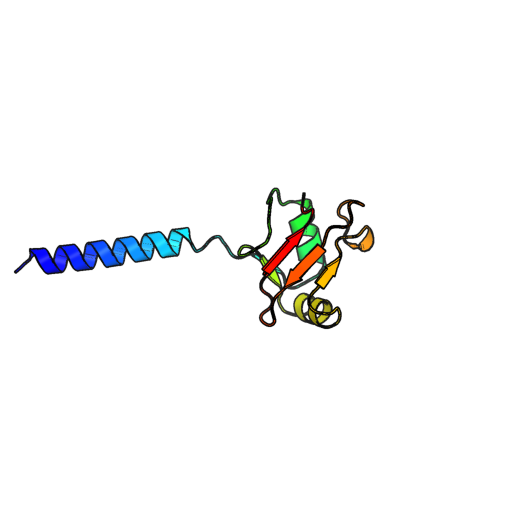0 ? -3.184 -4.081 1.866 1.00 86.69 90 TYR A O 1
ATOM 727 N N . VAL A 1 91 ? -1.393 -3.049 0.990 1.00 88.69 91 VAL A N 1
ATOM 728 C CA . VAL A 1 91 ? -2.045 -2.772 -0.294 1.00 88.69 91 VAL A CA 1
ATOM 729 C C . VAL A 1 91 ? -2.238 -4.079 -1.064 1.00 88.69 91 VAL A C 1
ATOM 731 O O . VAL A 1 91 ? -1.270 -4.744 -1.448 1.00 88.69 91 VAL A O 1
ATOM 734 N N . VAL A 1 92 ? -3.502 -4.437 -1.301 1.00 89.69 92 VAL A N 1
ATOM 735 C CA . VAL A 1 92 ? -3.901 -5.659 -2.019 1.00 89.69 92 VAL A CA 1
ATOM 736 C C . VAL A 1 92 ? -4.319 -5.395 -3.454 1.00 89.69 92 VAL A C 1
ATOM 738 O O . VAL A 1 92 ? -4.209 -6.292 -4.293 1.00 89.69 92 VAL A O 1
ATOM 741 N N . LYS A 1 93 ? -4.811 -4.189 -3.746 1.00 87.44 93 LYS A N 1
ATOM 742 C CA . LYS A 1 93 ? -5.170 -3.762 -5.097 1.00 87.44 93 LYS A CA 1
ATOM 743 C C . LYS A 1 93 ? -4.918 -2.279 -5.259 1.00 87.44 93 LYS A C 1
ATOM 745 O O . LYS A 1 93 ? -5.138 -1.501 -4.335 1.00 87.44 93 LYS A O 1
ATOM 750 N N . ASP A 1 94 ? -4.537 -1.917 -6.466 1.00 86.88 94 ASP A N 1
ATOM 751 C CA . ASP A 1 94 ? -4.475 -0.542 -6.904 1.00 86.88 94 ASP A CA 1
ATOM 752 C C . ASP A 1 94 ? -4.938 -0.410 -8.354 1.00 86.88 94 ASP A C 1
ATOM 754 O O . ASP A 1 94 ? -4.963 -1.391 -9.107 1.00 86.88 94 ASP A O 1
ATOM 758 N N . PHE A 1 95 ? -5.375 0.791 -8.717 1.00 81.94 95 PHE A N 1
ATOM 759 C CA . PHE A 1 95 ? -5.817 1.118 -10.061 1.00 81.94 95 PHE A CA 1
ATOM 760 C C . PHE A 1 95 ? -5.451 2.555 -10.420 1.00 81.94 95 PHE A C 1
ATOM 762 O O . PHE A 1 95 ? -5.606 3.455 -9.596 1.00 81.94 95 PHE A O 1
ATOM 769 N N . ALA A 1 96 ? -5.012 2.743 -11.669 1.00 71.81 96 ALA A N 1
ATOM 770 C CA . ALA A 1 96 ? -4.606 4.030 -12.237 1.00 71.81 96 ALA A CA 1
ATOM 771 C C . ALA A 1 96 ? -3.593 4.794 -11.359 1.00 71.81 96 ALA A C 1
ATOM 773 O O . ALA A 1 96 ? -3.711 5.999 -11.155 1.00 71.81 96 ALA A O 1
ATOM 774 N N . ILE A 1 97 ? -2.594 4.072 -10.839 1.00 68.31 97 ILE A N 1
ATOM 775 C CA . ILE A 1 97 ? -1.406 4.674 -10.229 1.00 68.31 97 ILE A CA 1
ATOM 776 C C . ILE A 1 97 ? -0.428 4.995 -11.361 1.00 68.31 97 ILE A C 1
ATOM 778 O O . ILE A 1 97 ? -0.091 4.107 -12.146 1.00 68.31 97 ILE A O 1
ATOM 782 N N . CYS A 1 98 ? -0.023 6.258 -11.469 1.00 57.59 98 CYS A N 1
ATOM 783 C CA . CYS A 1 98 ? 0.924 6.749 -12.472 1.00 57.59 98 CYS A CA 1
ATOM 784 C C . CYS A 1 98 ? 2.104 7.462 -11.817 1.00 57.59 98 CYS A C 1
ATOM 786 O O . CYS A 1 98 ? 2.020 7.716 -10.600 1.00 57.59 98 CYS A O 1
#

Secondary structure (DSSP, 8-state):
--HHHHHHHHHHHHHHHHHHHH----EEE-SHHHHHHHHHH---S--TTTEEE-HHHHHHHHHTTTEEEE-GGGTS-TTTEEEEE-TTSBEEEEES--

pLDDT: mean 77.24, std 11.5, range [49.72, 91.12]

Sequence (98 aa):
MADIYCIMKAQEKREERKREREMRNMIVLNTKAELIDLLNNTSMDTLVNSVAFASDLLEMVRENDNLVEINEDLGFCDDGGWIQIDEMGYVVKDFAIC

Nearest PDB structures (foldseek):
  2h1b-assembly2_B  TM=2.997E-01  e=1.864E+00  Bacillus subtilis
  3ia1-assembly1_B  TM=2.542E-01  e=2.446E+00  Thermus thermophilus HB27
  2yp6-assembly3_C  TM=2.462E-01  e=1.864E+00  Streptococcus pneumoniae TIGR4
  3ixr-assembly1_A  TM=3.390E-01  e=4.212E+00  Xylella fastidiosa
  3keb-assembly2_C  TM=2.423E-01  e=2.618E+00  Chromobacterium violaceum